Protein AF-A0A9E0T041-F1 (afdb_monomer_lite)

Structure (mmCIF, N/CA/C/O backbone):
data_AF-A0A9E0T041-F1
#
_entry.id   AF-A0A9E0T041-F1
#
loop_
_atom_site.group_PDB
_atom_site.id
_atom_site.type_symbol
_atom_site.label_atom_id
_atom_site.label_alt_id
_atom_site.label_comp_id
_atom_site.label_asym_id
_atom_site.label_entity_id
_atom_site.label_seq_id
_atom_site.pdbx_PDB_ins_code
_atom_site.Cartn_x
_atom_site.Cartn_y
_atom_site.Cartn_z
_atom_site.occupancy
_atom_site.B_iso_or_equiv
_atom_site.auth_seq_id
_atom_site.auth_comp_id
_atom_site.auth_asym_id
_atom_site.auth_atom_id
_atom_site.pdbx_PDB_model_num
ATOM 1 N N . MET A 1 1 ? -2.412 -7.057 -21.330 1.00 51.12 1 MET A N 1
ATOM 2 C CA . MET A 1 1 ? -1.676 -5.983 -20.628 1.00 51.12 1 MET A CA 1
ATOM 3 C C . MET A 1 1 ? -0.218 -6.381 -20.539 1.00 51.12 1 MET A C 1
ATOM 5 O O . MET A 1 1 ? 0.047 -7.528 -20.204 1.00 51.12 1 MET A O 1
ATOM 9 N N . GLN A 1 2 ? 0.704 -5.487 -20.895 1.00 61.25 2 GLN A N 1
ATOM 10 C CA . GLN A 1 2 ? 2.137 -5.710 -20.673 1.00 61.25 2 GLN A CA 1
ATOM 11 C C . GLN A 1 2 ? 2.424 -5.720 -19.160 1.00 61.25 2 GLN A C 1
ATOM 13 O O . GLN A 1 2 ? 1.751 -4.979 -18.438 1.00 61.25 2 GLN A O 1
ATOM 18 N N . PRO A 1 3 ? 3.378 -6.525 -18.659 1.00 69.25 3 PRO A N 1
ATOM 19 C CA . PRO A 1 3 ? 3.748 -6.483 -17.250 1.00 69.25 3 PRO A CA 1
ATOM 20 C C . PRO A 1 3 ? 4.341 -5.111 -16.912 1.00 69.25 3 PRO A C 1
ATOM 22 O O . PRO A 1 3 ? 5.264 -4.642 -17.580 1.00 69.25 3 PRO A O 1
ATOM 25 N N . LEU A 1 4 ? 3.798 -4.461 -15.881 1.00 82.12 4 LEU A N 1
ATOM 26 C CA . LEU A 1 4 ? 4.317 -3.187 -15.390 1.00 82.12 4 LEU A CA 1
ATOM 27 C C . LEU A 1 4 ? 5.733 -3.383 -14.836 1.00 82.12 4 LEU A C 1
ATOM 29 O O . LEU A 1 4 ? 6.017 -4.357 -14.135 1.00 82.12 4 LEU A O 1
ATOM 33 N N . GLY A 1 5 ? 6.621 -2.431 -15.123 1.00 89.88 5 GLY A N 1
ATOM 34 C CA . GLY A 1 5 ? 7.910 -2.360 -14.443 1.00 89.88 5 GLY A CA 1
ATOM 35 C C . GLY A 1 5 ? 7.715 -2.075 -12.951 1.00 89.88 5 GLY A C 1
ATOM 36 O O . GLY A 1 5 ? 6.775 -1.376 -12.573 1.00 89.88 5 GLY A O 1
ATOM 37 N N . ARG A 1 6 ? 8.628 -2.571 -12.105 1.00 93.00 6 ARG A N 1
ATOM 38 C CA . ARG A 1 6 ? 8.575 -2.436 -10.634 1.00 93.00 6 ARG A CA 1
ATOM 39 C C . ARG A 1 6 ? 8.249 -1.013 -10.173 1.00 93.00 6 ARG A C 1
ATOM 41 O O . ARG A 1 6 ? 7.333 -0.825 -9.388 1.00 93.00 6 ARG A O 1
ATOM 48 N N . LEU A 1 7 ? 8.965 -0.014 -10.692 1.00 93.31 7 LEU A N 1
ATOM 49 C CA . LEU A 1 7 ? 8.769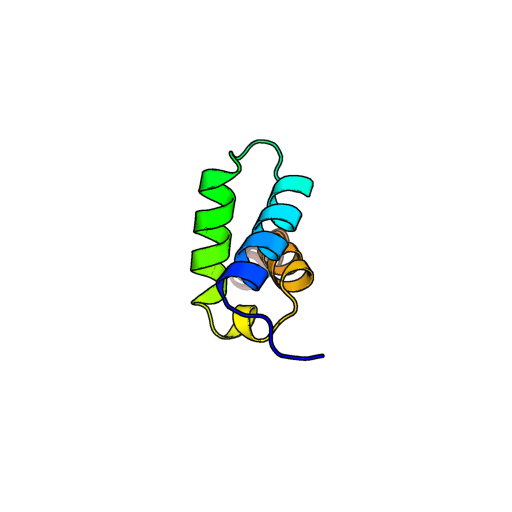 1.389 -10.304 1.00 93.31 7 LEU A CA 1
ATOM 50 C C . LEU A 1 7 ? 7.367 1.905 -10.652 1.00 93.31 7 LEU A C 1
ATOM 52 O O . LEU A 1 7 ? 6.761 2.622 -9.865 1.00 93.31 7 LEU A O 1
ATOM 56 N N . GLN A 1 8 ? 6.829 1.505 -11.807 1.00 94.56 8 GLN A N 1
ATOM 57 C CA . GLN A 1 8 ? 5.492 1.916 -12.228 1.00 94.56 8 GLN A CA 1
ATOM 58 C C . GLN A 1 8 ? 4.405 1.221 -11.405 1.00 94.56 8 GLN A C 1
ATOM 60 O O . GLN A 1 8 ? 3.403 1.843 -11.066 1.00 94.56 8 GLN A O 1
ATOM 65 N N . TRP A 1 9 ? 4.617 -0.046 -11.045 1.00 95.00 9 TRP A N 1
ATOM 66 C CA . TRP A 1 9 ? 3.715 -0.768 -10.153 1.00 95.00 9 TRP A CA 1
ATOM 67 C C . TRP A 1 9 ? 3.673 -0.125 -8.762 1.00 95.00 9 TRP A C 1
ATOM 69 O O . TRP A 1 9 ? 2.585 0.136 -8.256 1.00 95.00 9 TRP A O 1
ATOM 79 N N . ILE A 1 10 ? 4.843 0.190 -8.188 1.00 95.38 10 ILE A N 1
ATOM 80 C CA . ILE A 1 10 ? 4.968 0.828 -6.867 1.00 95.38 10 ILE A CA 1
ATOM 81 C C . ILE A 1 10 ? 4.239 2.170 -6.854 1.00 95.38 10 ILE A C 1
ATOM 83 O O . ILE A 1 10 ? 3.384 2.369 -6.002 1.00 95.38 10 ILE A O 1
ATOM 87 N N . ALA A 1 11 ? 4.484 3.036 -7.842 1.00 95.19 11 ALA A N 1
ATOM 88 C CA . ALA A 1 11 ? 3.840 4.347 -7.912 1.00 95.19 11 ALA A CA 1
ATOM 89 C C . ALA A 1 11 ? 2.301 4.258 -7.974 1.00 95.19 11 AL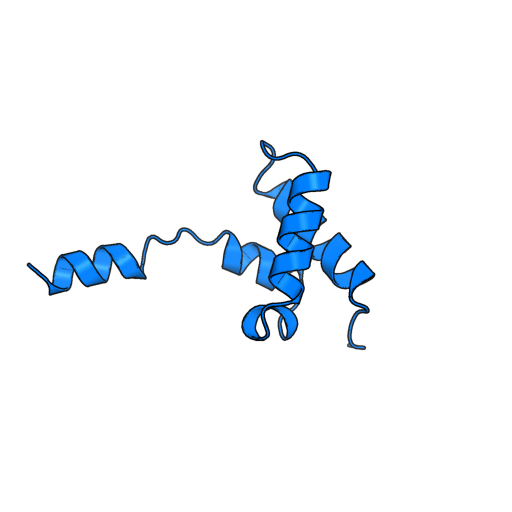A A C 1
ATOM 91 O O . ALA A 1 11 ? 1.603 5.029 -7.317 1.00 95.19 11 ALA A O 1
ATOM 92 N N . ILE A 1 12 ? 1.751 3.302 -8.736 1.00 94.94 12 ILE A N 1
ATOM 93 C CA . ILE A 1 12 ? 0.294 3.109 -8.831 1.00 94.94 12 ILE A CA 1
ATOM 94 C C . ILE A 1 12 ? -0.267 2.559 -7.512 1.00 94.94 12 ILE A C 1
ATOM 96 O O . ILE A 1 12 ? -1.290 3.046 -7.025 1.00 94.94 12 ILE A O 1
ATOM 100 N N . ALA A 1 13 ? 0.402 1.569 -6.915 1.00 95.06 13 ALA A N 1
ATOM 101 C CA . ALA A 1 13 ? -0.011 0.988 -5.643 1.00 95.06 13 ALA A CA 1
ATOM 102 C C . ALA A 1 13 ? 0.037 2.030 -4.513 1.00 95.06 13 ALA A C 1
ATOM 104 O O . ALA A 1 13 ? -0.954 2.200 -3.809 1.00 95.06 13 ALA A O 1
ATOM 105 N N . ALA A 1 14 ? 1.125 2.794 -4.392 1.00 94.81 14 ALA A N 1
ATOM 106 C CA . ALA A 1 14 ? 1.278 3.859 -3.405 1.00 94.81 14 ALA A CA 1
ATOM 107 C C . ALA A 1 14 ? 0.228 4.962 -3.579 1.00 94.81 14 ALA A C 1
ATOM 109 O O . ALA A 1 14 ? -0.389 5.390 -2.603 1.00 94.81 14 ALA A O 1
ATOM 110 N N . HIS A 1 15 ? -0.068 5.359 -4.822 1.00 94.31 15 HIS A N 1
ATOM 111 C CA . HIS A 1 15 ? -1.148 6.305 -5.100 1.00 94.31 15 HIS A CA 1
ATOM 112 C C . HIS A 1 15 ? -2.503 5.777 -4.611 1.00 94.31 15 HIS A C 1
ATOM 114 O O . HIS A 1 15 ? -3.263 6.503 -3.963 1.00 94.31 15 HIS A O 1
ATOM 120 N N . ARG A 1 16 ? -2.804 4.496 -4.867 1.00 94.25 16 ARG A N 1
ATOM 121 C CA . ARG A 1 16 ? -4.033 3.857 -4.383 1.00 94.25 16 ARG A CA 1
ATOM 122 C C . ARG A 1 16 ? -4.077 3.788 -2.857 1.00 94.25 16 ARG A C 1
ATOM 124 O O . ARG A 1 16 ? -5.120 4.100 -2.278 1.00 94.25 16 ARG A O 1
ATOM 131 N N . LEU A 1 17 ? -2.962 3.434 -2.216 1.00 92.94 17 LEU A N 1
ATOM 132 C CA . LEU A 1 17 ? -2.842 3.411 -0.760 1.00 92.94 17 LEU A CA 1
ATOM 133 C C . LEU A 1 17 ? -3.086 4.807 -0.170 1.00 92.94 17 LEU A C 1
ATOM 135 O O . LEU A 1 17 ? -3.879 4.933 0.757 1.00 92.94 17 LEU A O 1
ATOM 139 N N . HIS A 1 18 ? -2.513 5.861 -0.756 1.00 92.81 18 HIS A N 1
ATOM 140 C CA . HIS A 1 18 ? -2.683 7.246 -0.304 1.00 92.81 18 HIS A CA 1
ATOM 141 C C . HIS A 1 18 ? -4.144 7.719 -0.365 1.00 92.81 18 HIS A C 1
ATOM 143 O O . HIS A 1 18 ? -4.622 8.407 0.537 1.00 92.81 18 HIS A O 1
ATOM 149 N N . HIS A 1 19 ? -4.901 7.315 -1.394 1.00 91.06 19 HIS A N 1
ATOM 150 C CA . HIS A 1 19 ? -6.329 7.653 -1.498 1.00 91.06 19 HIS A CA 1
ATOM 151 C C . HIS A 1 19 ? -7.168 7.097 -0.346 1.00 91.06 19 HIS A C 1
ATOM 153 O O . HIS A 1 19 ? -8.140 7.744 0.067 1.00 91.06 19 HIS A O 1
ATOM 159 N N . ARG A 1 20 ? -6.800 5.916 0.166 1.00 87.19 20 ARG A N 1
ATOM 160 C CA . ARG A 1 20 ? -7.507 5.237 1.259 1.00 87.19 20 ARG A CA 1
ATOM 161 C C . ARG A 1 20 ? -6.929 5.552 2.638 1.00 87.19 20 ARG A C 1
ATOM 163 O O . ARG A 1 20 ? -7.701 5.671 3.584 1.00 87.19 20 ARG A O 1
ATOM 170 N N . TRP A 1 21 ? -5.615 5.743 2.750 1.00 87.69 21 TRP A N 1
ATOM 171 C CA . TRP A 1 21 ? -4.909 5.982 4.007 1.00 87.69 21 TRP A CA 1
ATOM 172 C C . TRP A 1 21 ? 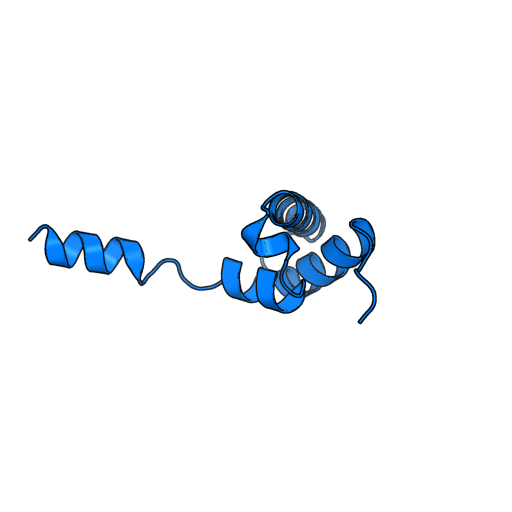-4.202 7.342 4.026 1.00 87.69 21 TRP A C 1
ATOM 174 O O . TRP A 1 21 ? -2.981 7.457 4.014 1.00 87.69 21 TRP A O 1
ATOM 184 N N . ARG A 1 22 ? -5.008 8.404 4.093 1.00 84.69 22 ARG A N 1
ATOM 185 C CA . ARG A 1 22 ? -4.564 9.810 3.980 1.00 84.69 22 ARG A CA 1
ATOM 186 C C . ARG A 1 22 ? -3.748 10.331 5.169 1.00 84.69 22 ARG A C 1
ATOM 188 O O . ARG A 1 22 ? -3.292 11.467 5.140 1.00 84.69 22 ARG A O 1
ATOM 195 N N . THR A 1 23 ? -3.639 9.553 6.245 1.00 89.50 23 THR A N 1
ATOM 196 C CA . THR A 1 23 ? -2.888 9.925 7.455 1.00 89.50 23 THR A CA 1
ATOM 197 C C . THR A 1 23 ? -1.415 9.535 7.378 1.00 89.50 23 THR A C 1
ATOM 199 O O . THR A 1 23 ? -0.627 10.021 8.182 1.00 89.50 23 THR A O 1
ATOM 202 N N . VAL A 1 24 ? -1.050 8.644 6.454 1.00 87.94 24 VAL A N 1
ATOM 203 C CA . VAL A 1 24 ? 0.328 8.191 6.244 1.00 87.94 24 VAL A CA 1
ATOM 204 C C . VAL A 1 24 ? 0.945 9.019 5.120 1.00 87.94 24 VAL A C 1
ATOM 206 O O . VAL A 1 24 ? 0.292 9.295 4.114 1.00 87.94 24 VAL A O 1
ATOM 209 N N . GLY A 1 25 ? 2.194 9.443 5.309 1.00 89.38 25 GLY A N 1
ATOM 210 C CA . GLY A 1 25 ? 2.910 10.242 4.319 1.00 89.38 25 GLY A CA 1
ATOM 211 C C . GLY A 1 25 ? 3.174 9.466 3.020 1.00 89.38 25 GLY A C 1
ATOM 212 O O . GLY A 1 25 ? 3.328 8.245 3.060 1.00 89.38 25 GLY A O 1
ATOM 213 N N . PRO A 1 26 ? 3.262 10.155 1.870 1.00 87.56 26 PRO A N 1
ATOM 214 C CA . PRO A 1 26 ? 3.477 9.520 0.569 1.00 87.56 26 PRO A CA 1
ATOM 215 C C . PRO A 1 26 ? 4.770 8.696 0.503 1.00 87.56 26 PRO A C 1
ATOM 217 O O . PRO A 1 26 ? 4.726 7.580 -0.002 1.00 87.56 26 PRO A O 1
ATOM 220 N N . ASP A 1 27 ? 5.873 9.177 1.090 1.00 91.06 27 ASP A N 1
ATOM 221 C CA . ASP A 1 27 ? 7.157 8.452 1.097 1.00 91.06 27 ASP A CA 1
ATOM 222 C C . ASP A 1 27 ? 7.042 7.086 1.795 1.00 91.06 27 ASP A C 1
ATOM 224 O O . ASP A 1 27 ? 7.538 6.072 1.311 1.00 91.06 27 ASP A O 1
ATOM 228 N N . GLN A 1 28 ? 6.301 7.032 2.905 1.00 92.94 28 GLN A N 1
ATOM 229 C CA . GLN A 1 28 ? 6.069 5.786 3.633 1.00 92.94 28 GLN A CA 1
ATOM 230 C C . GLN A 1 28 ? 5.144 4.833 2.857 1.00 92.94 28 GLN A C 1
ATOM 232 O O . GLN A 1 28 ? 5.268 3.614 2.961 1.00 92.94 28 GLN A O 1
ATOM 237 N N . LEU A 1 29 ? 4.217 5.360 2.055 1.00 93.25 29 LEU A N 1
ATOM 238 C CA . LEU A 1 29 ? 3.349 4.539 1.207 1.00 93.25 29 LEU A CA 1
ATOM 239 C C . LEU A 1 29 ? 4.101 3.961 0.005 1.00 93.25 29 LEU A C 1
ATOM 241 O O . LEU A 1 29 ? 3.791 2.843 -0.408 1.00 93.25 29 LEU A O 1
ATOM 245 N N . ASP A 1 30 ? 5.099 4.676 -0.518 1.00 93.50 30 ASP A N 1
ATOM 246 C CA . ASP A 1 30 ? 6.023 4.155 -1.528 1.00 93.50 30 ASP A CA 1
ATOM 247 C C . ASP A 1 30 ? 6.868 3.003 -0.971 1.00 93.50 30 ASP A C 1
ATOM 249 O O . ASP A 1 30 ? 7.027 1.980 -1.642 1.00 93.50 30 ASP A O 1
ATOM 253 N N . GLU A 1 31 ? 7.351 3.116 0.271 1.00 95.25 31 GLU A N 1
ATOM 254 C CA . GLU A 1 31 ? 8.043 2.021 0.964 1.00 95.25 31 GLU A CA 1
ATOM 255 C C . GLU A 1 31 ? 7.130 0.798 1.134 1.00 95.25 31 GLU A C 1
ATOM 257 O O . GLU A 1 31 ? 7.500 -0.309 0.738 1.00 95.25 31 GLU A O 1
ATOM 262 N N . ILE A 1 32 ? 5.895 0.991 1.612 1.00 94.12 32 ILE A N 1
ATOM 263 C CA . ILE A 1 32 ? 4.906 -0.091 1.747 1.00 94.12 32 ILE A CA 1
ATOM 264 C C . ILE A 1 32 ? 4.609 -0.737 0.387 1.00 94.12 32 ILE A C 1
ATOM 266 O O . ILE A 1 32 ? 4.557 -1.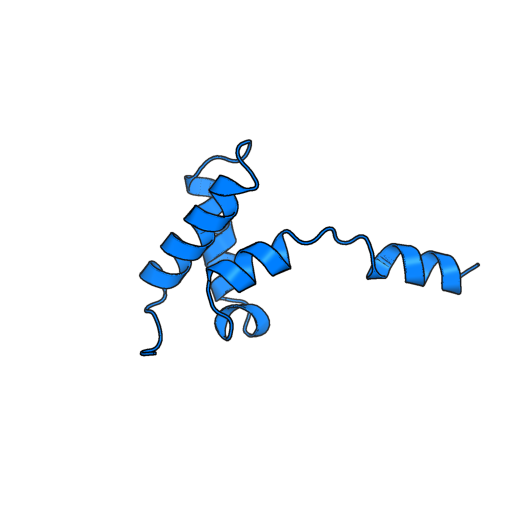962 0.269 1.00 94.12 32 ILE A O 1
ATOM 270 N N . ALA A 1 33 ? 4.428 0.058 -0.668 1.00 95.19 33 ALA A N 1
ATOM 271 C CA . ALA A 1 33 ? 4.208 -0.461 -2.012 1.00 95.19 33 ALA A CA 1
ATOM 272 C C . ALA A 1 33 ? 5.435 -1.229 -2.538 1.00 95.19 33 ALA A C 1
ATOM 274 O O . ALA A 1 33 ? 5.283 -2.262 -3.195 1.00 95.19 33 ALA A O 1
ATOM 275 N N . ALA A 1 34 ? 6.651 -0.782 -2.221 1.00 95.06 34 ALA A N 1
ATOM 276 C CA . ALA A 1 34 ? 7.870 -1.511 -2.546 1.00 95.06 34 ALA A CA 1
ATOM 277 C C . ALA A 1 34 ? 7.930 -2.865 -1.827 1.00 95.06 34 ALA A C 1
ATOM 279 O O . ALA A 1 34 ? 8.242 -3.871 -2.463 1.00 95.06 34 ALA A O 1
ATOM 280 N N . GLU A 1 35 ? 7.567 -2.922 -0.545 1.00 95.00 35 GLU A N 1
ATOM 281 C CA . GLU A 1 35 ? 7.467 -4.175 0.209 1.00 95.00 35 GLU A CA 1
ATOM 282 C C . GLU A 1 35 ? 6.391 -5.111 -0.355 1.00 95.00 35 GLU A C 1
ATOM 284 O O . GLU A 1 35 ? 6.601 -6.323 -0.455 1.00 95.00 35 GLU A O 1
ATOM 289 N N . LEU A 1 36 ? 5.243 -4.564 -0.767 1.00 93.19 36 LEU A N 1
ATOM 290 C CA . LEU A 1 36 ? 4.176 -5.331 -1.407 1.00 93.19 36 LEU A CA 1
ATOM 291 C C . LEU A 1 36 ? 4.632 -5.964 -2.721 1.00 93.19 36 LEU A C 1
ATOM 293 O O . LEU A 1 36 ? 4.280 -7.110 -2.997 1.00 93.19 36 LEU A O 1
ATOM 297 N N . TRP A 1 37 ? 5.439 -5.264 -3.515 1.00 92.12 37 TRP A N 1
ATOM 298 C CA . TRP A 1 37 ? 5.982 -5.810 -4.757 1.00 92.12 37 TRP A CA 1
ATOM 299 C C . TRP A 1 37 ? 6.913 -7.012 -4.532 1.00 92.12 37 TRP A C 1
ATOM 301 O O . TRP A 1 37 ? 6.945 -7.929 -5.355 1.00 92.12 37 TRP A O 1
ATOM 311 N N . GLU A 1 38 ? 7.657 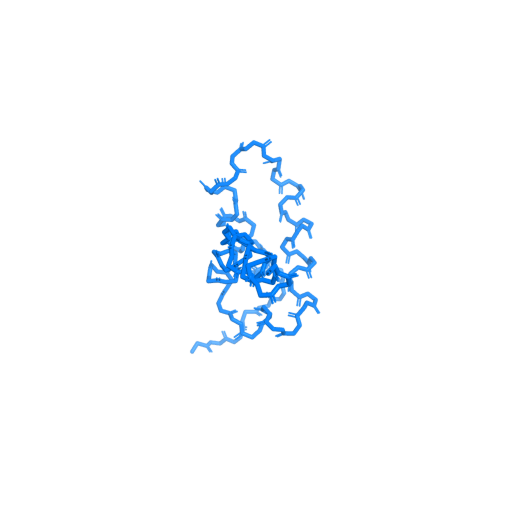-7.047 -3.424 1.00 93.31 38 GLU A N 1
ATOM 312 C CA . GLU A 1 38 ? 8.523 -8.189 -3.099 1.00 93.31 38 GLU A CA 1
ATOM 313 C C . GLU A 1 38 ? 7.717 -9.439 -2.704 1.00 93.31 38 GLU A C 1
ATOM 315 O O . GLU A 1 38 ? 8.231 -10.559 -2.745 1.00 93.31 38 GLU A O 1
ATOM 320 N N . ARG A 1 39 ? 6.428 -9.286 -2.375 1.00 91.75 39 ARG A N 1
ATOM 321 C CA . ARG A 1 39 ? 5.535 -10.401 -2.049 1.00 91.75 39 ARG A CA 1
ATOM 322 C C . ARG A 1 39 ? 4.964 -11.018 -3.335 1.00 91.75 39 ARG A C 1
ATOM 324 O O . ARG A 1 39 ? 4.153 -10.378 -4.011 1.00 91.75 39 ARG A O 1
ATOM 331 N N . PRO A 1 40 ? 5.268 -12.294 -3.654 1.00 86.31 40 PRO A N 1
ATOM 332 C CA . PRO A 1 40 ? 4.834 -12.922 -4.908 1.00 86.31 40 PRO A CA 1
ATOM 333 C C . PRO A 1 40 ? 3.313 -12.920 -5.109 1.00 86.31 40 PRO A C 1
ATOM 335 O O . PRO A 1 40 ? 2.840 -12.764 -6.233 1.00 86.31 40 PRO A O 1
ATOM 338 N N . GLY A 1 41 ? 2.551 -13.046 -4.016 1.00 87.44 41 GLY A N 1
ATOM 339 C CA . GLY A 1 41 ? 1.088 -13.024 -4.045 1.00 87.44 41 GLY A CA 1
ATOM 340 C C . GLY A 1 41 ? 0.504 -11.686 -4.501 1.00 87.44 41 GLY A C 1
ATOM 341 O O . GLY A 1 41 ? -0.500 -11.677 -5.202 1.00 87.44 41 GLY A O 1
ATOM 342 N N . PHE A 1 42 ? 1.152 -10.566 -4.172 1.00 89.31 42 PHE A N 1
ATOM 343 C CA . PHE A 1 42 ? 0.696 -9.227 -4.557 1.00 89.31 42 PHE A CA 1
ATOM 344 C C . PHE A 1 42 ? 1.273 -8.790 -5.902 1.00 89.31 42 PHE A C 1
ATOM 346 O O . PHE A 1 42 ? 0.563 -8.190 -6.705 1.00 89.31 42 PHE A O 1
ATOM 353 N N . ARG A 1 43 ? 2.526 -9.159 -6.199 1.00 85.88 43 ARG A N 1
ATOM 354 C CA . ARG A 1 43 ? 3.187 -8.859 -7.478 1.00 85.88 43 ARG A CA 1
ATOM 355 C C . ARG A 1 43 ? 2.444 -9.412 -8.696 1.00 85.88 43 ARG A C 1
ATOM 357 O O . ARG A 1 43 ? 2.505 -8.824 -9.772 1.00 85.88 43 ARG A O 1
ATOM 364 N N . GLY A 1 44 ? 1.775 -10.555 -8.543 1.00 86.81 44 GLY 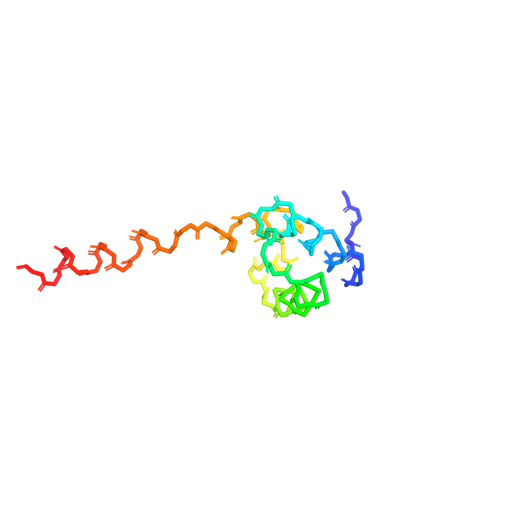A N 1
ATOM 365 C CA . GLY A 1 44 ? 0.952 -11.147 -9.600 1.00 86.81 44 GLY A CA 1
ATOM 366 C C . GLY A 1 44 ? -0.384 -10.430 -9.832 1.00 86.81 44 GLY A C 1
ATOM 367 O O . GLY A 1 44 ? -1.062 -10.721 -10.816 1.00 86.81 44 GLY A O 1
ATOM 368 N N . MET A 1 45 ? -0.775 -9.513 -8.943 1.00 90.44 45 MET A N 1
ATOM 369 C CA . MET A 1 45 ? -2.015 -8.748 -9.037 1.00 90.44 45 MET A CA 1
ATOM 370 C C . MET A 1 45 ? -1.786 -7.383 -9.693 1.00 90.44 45 MET A C 1
ATOM 372 O O . MET A 1 45 ? -0.673 -6.850 -9.740 1.00 90.44 45 MET A O 1
ATOM 376 N N . GLU A 1 46 ? -2.879 -6.774 -10.152 1.00 91.81 46 GLU A N 1
ATOM 377 C CA . GLU A 1 46 ? -2.856 -5.355 -10.488 1.00 91.81 46 GLU A CA 1
ATOM 378 C C . GLU A 1 46 ? -2.557 -4.512 -9.238 1.00 91.81 46 GLU A C 1
ATOM 380 O O . GLU A 1 46 ? -3.109 -4.803 -8.173 1.00 91.81 46 GLU A O 1
ATOM 385 N N . PRO A 1 47 ? -1.724 -3.464 -9.349 1.00 92.81 47 PRO A N 1
ATOM 386 C CA . PRO A 1 47 ? -1.259 -2.671 -8.208 1.00 92.81 47 PRO A CA 1
ATOM 387 C C . PRO A 1 47 ? -2.400 -2.076 -7.378 1.00 92.81 47 PRO A C 1
ATOM 389 O O . PRO A 1 47 ? -2.352 -2.097 -6.151 1.00 92.81 47 PRO A O 1
ATOM 392 N N . GLU A 1 48 ? -3.469 -1.611 -8.028 1.00 93.00 48 GLU A N 1
ATOM 393 C CA . GLU A 1 48 ? -4.637 -1.071 -7.325 1.00 93.00 48 GLU A CA 1
ATOM 394 C C . GLU A 1 48 ? -5.378 -2.148 -6.524 1.00 93.00 48 GLU A C 1
ATOM 396 O O . GLU A 1 48 ? -5.758 -1.923 -5.376 1.00 93.00 48 GLU A O 1
ATOM 401 N N . ARG A 1 49 ? -5.538 -3.344 -7.109 1.00 91.75 49 ARG A N 1
ATOM 402 C CA . ARG A 1 49 ? -6.158 -4.490 -6.438 1.00 91.75 49 ARG A CA 1
ATOM 403 C C . ARG A 1 49 ? -5.285 -4.992 -5.291 1.00 91.75 49 ARG A C 1
ATOM 405 O O . ARG A 1 49 ? -5.825 -5.347 -4.251 1.00 91.75 49 ARG A O 1
ATOM 412 N N . ALA A 1 50 ? -3.966 -5.021 -5.466 1.00 93.12 50 ALA A N 1
ATOM 413 C CA . ALA A 1 50 ? -3.024 -5.396 -4.418 1.00 93.12 50 ALA A CA 1
ATOM 414 C C . ALA A 1 50 ? -3.111 -4.443 -3.219 1.00 93.12 50 ALA A C 1
ATOM 416 O O . ALA A 1 50 ? -3.213 -4.900 -2.083 1.00 93.12 50 ALA A O 1
ATOM 417 N N . ALA A 1 51 ? -3.134 -3.133 -3.480 1.00 92.38 51 ALA A N 1
ATOM 418 C CA . ALA A 1 51 ? -3.314 -2.111 -2.456 1.00 92.38 51 ALA A CA 1
ATOM 419 C C . ALA A 1 51 ? -4.663 -2.257 -1.734 1.00 92.38 51 ALA A C 1
ATOM 421 O O . ALA A 1 51 ? -4.706 -2.241 -0.507 1.00 92.38 51 ALA A O 1
ATOM 422 N N . ASP A 1 52 ? -5.756 -2.461 -2.474 1.00 91.38 52 ASP A N 1
ATOM 423 C CA . ASP A 1 52 ? -7.080 -2.677 -1.881 1.00 91.38 52 ASP A CA 1
ATOM 424 C C . ASP A 1 52 ? -7.141 -3.970 -1.048 1.00 91.38 52 ASP A C 1
ATOM 426 O O . ASP A 1 52 ? -7.741 -3.975 0.024 1.00 91.38 52 ASP A O 1
ATOM 430 N N . ALA A 1 53 ? -6.504 -5.052 -1.508 1.00 90.38 53 ALA A N 1
ATOM 431 C CA . ALA A 1 53 ? -6.438 -6.322 -0.787 1.00 90.38 53 ALA A CA 1
ATOM 432 C C . ALA A 1 53 ? -5.590 -6.228 0.488 1.00 90.38 53 ALA A C 1
ATOM 434 O O . ALA A 1 53 ? -5.927 -6.846 1.490 1.00 90.38 53 ALA A O 1
ATOM 435 N N . TRP A 1 54 ? -4.508 -5.448 0.467 1.00 88.88 54 TRP A N 1
ATOM 436 C CA . TRP A 1 54 ? -3.682 -5.204 1.648 1.00 88.88 54 TRP A CA 1
ATOM 437 C C . TRP A 1 54 ? -4.371 -4.302 2.681 1.00 88.88 54 TRP A C 1
ATOM 439 O O . TRP A 1 54 ? -4.201 -4.499 3.879 1.00 88.88 54 TRP A O 1
ATOM 449 N N . LEU A 1 55 ? -5.173 -3.338 2.218 1.00 84.75 55 LEU A N 1
ATOM 450 C CA . LEU A 1 55 ? -5.985 -2.461 3.066 1.00 84.75 55 LEU A CA 1
ATOM 451 C C . LEU A 1 55 ? -7.284 -3.105 3.558 1.00 84.75 55 LEU A C 1
ATOM 453 O O . LEU A 1 55 ? -8.003 -2.484 4.345 1.00 84.75 55 LEU A O 1
ATOM 457 N N . ALA A 1 56 ? -7.625 -4.302 3.076 1.00 83.00 56 ALA A N 1
ATOM 458 C CA . ALA A 1 56 ? -8.786 -5.014 3.572 1.00 83.00 56 ALA A CA 1
ATOM 459 C C . ALA A 1 56 ? -8.610 -5.243 5.085 1.00 83.00 56 ALA A C 1
ATOM 461 O O . ALA A 1 56 ? -7.538 -5.687 5.508 1.00 83.00 56 ALA A O 1
ATOM 462 N N . PRO A 1 57 ? -9.619 -4.919 5.914 1.00 72.06 57 PRO A N 1
ATOM 463 C CA . PRO A 1 57 ? -9.531 -5.147 7.346 1.00 72.06 57 PRO A CA 1
ATOM 464 C C . PRO A 1 57 ? -9.164 -6.610 7.607 1.00 72.06 57 PRO A C 1
ATOM 466 O O . PRO A 1 57 ? -9.787 -7.519 7.059 1.00 72.06 57 PRO A O 1
ATOM 469 N N . LEU A 1 58 ? -8.175 -6.842 8.476 1.00 64.12 58 LEU A N 1
ATOM 470 C CA . LEU A 1 58 ? -7.700 -8.179 8.877 1.00 64.12 58 LEU A CA 1
ATOM 471 C C . LEU A 1 58 ? -8.773 -9.003 9.638 1.00 64.12 58 LEU A C 1
ATOM 473 O O . LEU A 1 58 ? -8.485 -10.060 10.195 1.00 64.12 58 LEU A O 1
ATOM 477 N N . GLU A 1 59 ? -10.019 -8.522 9.678 1.00 49.44 59 GLU A N 1
ATOM 478 C CA . GLU A 1 59 ? -11.109 -8.936 10.565 1.00 49.44 59 GLU A CA 1
ATOM 479 C C . GLU A 1 59 ? -11.703 -10.322 10.276 1.00 49.44 59 GLU A C 1
ATOM 481 O O . GLU A 1 59 ? -12.543 -10.779 11.043 1.00 49.44 59 GLU A O 1
ATOM 486 N N . THR A 1 60 ? -11.289 -11.039 9.227 1.00 51.06 60 THR A N 1
ATOM 487 C CA . THR A 1 60 ? -11.895 -12.354 8.925 1.00 51.06 60 THR A CA 1
ATOM 488 C C . THR A 1 60 ? -11.104 -13.552 9.455 1.00 51.06 60 THR A C 1
ATOM 490 O O . THR A 1 60 ? -11.717 -14.557 9.800 1.00 51.06 60 THR A O 1
ATOM 493 N N . GLU A 1 61 ? -9.778 -13.479 9.597 1.00 53.78 61 GLU A N 1
ATOM 494 C CA . GLU A 1 61 ? -9.003 -14.654 10.035 1.00 53.78 61 GLU A CA 1
ATOM 495 C C . GLU A 1 61 ? -8.844 -14.723 11.557 1.00 53.78 61 GLU A C 1
ATOM 497 O O . GLU A 1 61 ? -9.125 -15.762 12.145 1.00 53.78 61 GLU A O 1
ATOM 502 N N . GLN A 1 62 ? -8.514 -13.619 12.237 1.00 53.78 62 GLN A N 1
ATOM 503 C CA . GLN A 1 62 ? -8.303 -13.660 13.693 1.00 53.78 62 GLN A CA 1
ATOM 504 C C . GLN A 1 62 ? -9.599 -13.808 14.503 1.00 53.78 62 GLN A C 1
ATOM 506 O O . GLN A 1 62 ? -9.604 -14.474 15.536 1.00 53.78 62 GLN A O 1
ATOM 511 N N . ALA A 1 63 ? -10.708 -13.227 14.034 1.00 51.78 63 ALA A N 1
ATOM 512 C CA . ALA A 1 63 ? -12.006 -13.342 14.700 1.00 51.78 63 ALA A CA 1
ATOM 513 C C . ALA A 1 63 ? -12.612 -14.751 14.560 1.00 51.78 63 ALA A C 1
ATOM 515 O O . ALA A 1 63 ? -13.266 -15.237 15.481 1.00 51.78 63 ALA A O 1
ATOM 516 N N . LEU A 1 64 ? -12.367 -15.425 13.430 1.00 55.78 64 LEU A N 1
ATOM 517 C CA . LEU A 1 64 ? -12.837 -16.789 13.188 1.00 55.78 64 LEU A CA 1
ATOM 518 C C . LEU A 1 64 ? -11.984 -17.831 13.927 1.00 55.78 64 LEU A C 1
ATOM 520 O O . LEU A 1 64 ? -12.525 -18.839 14.375 1.00 55.78 64 LEU A O 1
ATOM 524 N N . ASP A 1 65 ? -10.680 -17.585 14.094 1.00 56.00 65 ASP A N 1
ATOM 525 C CA . ASP A 1 65 ? -9.800 -18.426 14.917 1.00 56.00 65 ASP A CA 1
ATOM 526 C C . ASP A 1 65 ? -10.186 -18.351 16.404 1.00 56.00 65 ASP A C 1
ATOM 528 O O . ASP A 1 65 ? -10.382 -19.381 17.047 1.00 56.00 65 ASP A O 1
ATOM 532 N N . LEU A 1 66 ? -10.436 -17.143 16.929 1.00 57.22 66 LEU A N 1
ATOM 533 C CA . LEU A 1 66 ? -10.946 -16.958 18.296 1.00 57.22 66 LEU A CA 1
ATOM 534 C C . LEU A 1 66 ? -12.315 -17.618 18.511 1.00 57.22 66 LEU A C 1
ATOM 536 O O . LEU A 1 66 ? -12.556 -18.190 19.570 1.00 57.22 66 LEU A O 1
ATOM 540 N N . ALA A 1 67 ? -13.201 -17.566 17.513 1.00 53.34 67 ALA A N 1
ATOM 541 C CA . ALA A 1 67 ? -14.518 -18.200 17.580 1.00 53.34 67 ALA A CA 1
ATOM 542 C C . ALA A 1 67 ? -14.474 -19.737 17.460 1.00 53.34 67 ALA A C 1
ATOM 544 O O . ALA A 1 67 ? -15.443 -20.396 17.822 1.00 53.34 67 ALA A O 1
ATOM 545 N N . ARG A 1 68 ? -13.384 -20.315 16.938 1.00 53.88 68 ARG A N 1
ATOM 546 C CA . ARG A 1 68 ? -13.168 -21.772 16.845 1.00 53.88 68 ARG A CA 1
ATOM 547 C C . ARG A 1 68 ? -12.393 -22.346 18.028 1.00 53.88 68 ARG A C 1
ATOM 549 O O . ARG A 1 68 ? -12.457 -23.551 18.255 1.00 53.88 68 ARG A O 1
ATOM 556 N N . ALA A 1 69 ? -11.647 -21.504 18.736 1.00 60.28 69 ALA A N 1
ATOM 557 C CA . ALA A 1 69 ? -10.885 -21.868 19.926 1.00 60.28 69 ALA A CA 1
ATOM 558 C C . ALA A 1 69 ? -11.691 -21.753 21.241 1.00 60.28 69 ALA A C 1
ATOM 560 O O . ALA A 1 69 ? -11.149 -22.078 22.299 1.00 60.28 69 ALA A O 1
ATOM 561 N N . ALA A 1 70 ? -12.947 -21.293 21.178 1.00 49.56 70 ALA A N 1
ATOM 562 C CA . ALA A 1 70 ? -13.888 -21.154 22.296 1.00 49.56 70 ALA A CA 1
ATOM 563 C C . ALA A 1 70 ? -14.976 -22.238 22.256 1.00 49.56 70 ALA A C 1
ATOM 565 O O . ALA A 1 70 ? -15.391 -22.680 23.351 1.00 49.56 70 ALA A O 1
#

Secondary structure (DSSP, 8-state):
-PPPPHHHHHHHHHHHHHHH-TTS-HHHHHHHHHHHHHSHHHHTS-HHHHHHHHSS-STTHHHHHHHH--

pLDDT: mean 82.88, std 15.46, range [49.44, 95.38]

Radius of gyration: 14.19 Å; chains: 1; bounding box: 23×32×43 Å

Foldseek 3Di:
DPQDDLQRLLVVLLVLLCVVPVPDDSVVSSVVSNVLCVDPVLVVDRSNVSSVVVPPPPPPPPVVVVVVVD

Sequence (70 aa):
MQPLGRLQWIAIAAHRLHHRWRTVGPDQLDEIAAELWERPGFRGMEPERAADAWLAPLETEQALDLARAA